Protein AF-Q9S0V0-F1 (afdb_monomer)

Organism: Shigella sonnei (NCBI:txid624)

Radius of gyration: 15.11 Å; Cα contacts (8 Å, |Δi|>4): 93; chains: 1; bounding box: 33×33×39 Å

Foldseek 3Di:
DQQLQVCLVVVVDDPVLVQLQVVQVLVVVLVVVCVVPVDCVSCVVVVVLLVVQLVCLVVVPPDPVSSVCRSVVVVVCSPVNNVSNVVNVCVVPVD

Structure (mmCIF, N/CA/C/O backbone):
data_AF-Q9S0V0-F1
#
_entry.id   AF-Q9S0V0-F1
#
loop_
_atom_site.group_PDB
_atom_site.id
_atom_site.type_symbol
_atom_site.label_atom_id
_atom_site.label_alt_id
_atom_site.label_comp_id
_atom_site.label_asym_id
_atom_site.label_entity_id
_atom_site.label_seq_id
_atom_site.pdbx_PDB_ins_code
_atom_site.Cartn_x
_atom_site.Cartn_y
_atom_site.Cartn_z
_atom_site.occupancy
_atom_site.B_iso_or_equiv
_atom_site.auth_seq_id
_atom_site.auth_comp_id
_atom_site.auth_asym_id
_atom_site.auth_atom_id
_atom_site.pdbx_PDB_model_num
ATOM 1 N N . PHE A 1 1 ? 9.717 -4.663 4.111 1.00 68.62 1 PHE A N 1
ATOM 2 C CA . PHE A 1 1 ? 10.553 -4.782 2.901 1.00 68.62 1 PHE A CA 1
ATOM 3 C C . PHE A 1 1 ? 11.261 -6.127 2.823 1.00 68.62 1 PHE A C 1
ATOM 5 O O . PHE A 1 1 ? 10.992 -6.854 1.876 1.00 68.62 1 PHE A O 1
ATOM 12 N N . LEU A 1 2 ? 12.110 -6.491 3.797 1.00 80.88 2 LEU A N 1
ATOM 13 C CA . LEU A 1 2 ? 12.858 -7.760 3.777 1.00 80.88 2 LEU A CA 1
ATOM 14 C C . LEU A 1 2 ? 11.948 -8.993 3.645 1.00 80.88 2 LEU A C 1
ATOM 16 O O . LEU A 1 2 ? 12.211 -9.839 2.800 1.00 80.88 2 LEU A O 1
ATOM 20 N N . ASP A 1 3 ? 10.838 -9.049 4.383 1.00 82.31 3 ASP A N 1
ATOM 21 C CA . ASP A 1 3 ? 9.935 -10.210 4.339 1.00 82.31 3 ASP A CA 1
ATOM 22 C C . ASP A 1 3 ? 9.318 -10.434 2.954 1.00 82.31 3 ASP A C 1
ATOM 24 O O . ASP A 1 3 ? 9.343 -11.547 2.435 1.00 82.31 3 ASP A O 1
ATOM 28 N N . GLY A 1 4 ? 8.802 -9.374 2.323 1.00 82.62 4 GLY A N 1
ATOM 29 C CA . GLY A 1 4 ? 8.248 -9.461 0.970 1.00 82.62 4 GLY A CA 1
ATOM 30 C C . GLY A 1 4 ? 9.303 -9.841 -0.064 1.00 82.62 4 GLY A C 1
ATOM 31 O O . GLY A 1 4 ? 9.048 -10.653 -0.949 1.00 82.62 4 GLY A O 1
ATOM 32 N N . PHE A 1 5 ? 10.520 -9.315 0.092 1.00 89.31 5 PHE A N 1
ATOM 33 C CA . PHE A 1 5 ? 11.642 -9.657 -0.775 1.00 89.31 5 PHE A CA 1
ATOM 34 C C . PHE A 1 5 ? 11.998 -11.148 -0.693 1.00 89.31 5 PHE A C 1
ATOM 36 O O . PHE A 1 5 ? 12.073 -11.835 -1.713 1.00 89.31 5 PHE A O 1
ATOM 43 N N . TRP A 1 6 ? 12.194 -11.669 0.518 1.00 86.81 6 TRP A N 1
ATOM 44 C CA . TRP A 1 6 ? 12.640 -13.048 0.709 1.00 86.81 6 TRP A CA 1
ATOM 45 C C . TRP A 1 6 ? 11.561 -14.082 0.399 1.00 86.81 6 TRP A C 1
ATOM 47 O O . TRP A 1 6 ? 11.903 -15.165 -0.067 1.00 86.81 6 TRP A O 1
ATOM 57 N N . VAL A 1 7 ? 10.278 -13.764 0.590 1.00 86.25 7 VAL A N 1
ATOM 58 C CA . VAL A 1 7 ? 9.185 -14.691 0.255 1.00 86.25 7 VAL A CA 1
ATOM 59 C C . VAL A 1 7 ? 9.078 -14.948 -1.250 1.00 86.25 7 VAL A C 1
ATOM 61 O O . VAL A 1 7 ? 8.909 -16.093 -1.669 1.00 86.25 7 VAL A O 1
ATOM 64 N N . VAL A 1 8 ? 9.243 -13.918 -2.082 1.00 83.69 8 VAL A N 1
ATOM 65 C CA . VAL A 1 8 ? 9.266 -14.098 -3.544 1.00 83.69 8 VAL A CA 1
ATOM 66 C C . VAL A 1 8 ? 10.532 -14.830 -3.996 1.00 83.69 8 VAL A C 1
ATOM 68 O O . VAL A 1 8 ? 10.473 -15.656 -4.910 1.00 83.69 8 VAL A O 1
ATOM 71 N N . MET A 1 9 ? 11.677 -14.562 -3.359 1.00 84.50 9 MET A N 1
ATOM 72 C CA . MET A 1 9 ? 12.940 -15.241 -3.675 1.00 84.50 9 MET A CA 1
ATOM 73 C C . MET A 1 9 ? 12.943 -16.719 -3.265 1.00 84.50 9 MET A C 1
ATOM 75 O O . MET A 1 9 ? 13.521 -17.536 -3.977 1.00 84.50 9 MET A O 1
ATOM 79 N N . SER A 1 10 ? 12.289 -17.074 -2.156 1.00 87.25 10 SER A N 1
ATOM 80 C CA . SER A 1 10 ? 12.191 -18.457 -1.671 1.00 87.25 10 SER A CA 1
ATOM 81 C C . SER A 1 10 ? 11.113 -19.284 -2.378 1.00 87.25 10 SER A C 1
ATOM 83 O O . SER A 1 10 ? 11.096 -20.503 -2.242 1.00 87.25 10 SER A O 1
ATOM 85 N N . GLY A 1 11 ? 10.215 -18.645 -3.136 1.00 81.06 11 GLY A N 1
ATOM 86 C CA . GLY A 1 11 ? 9.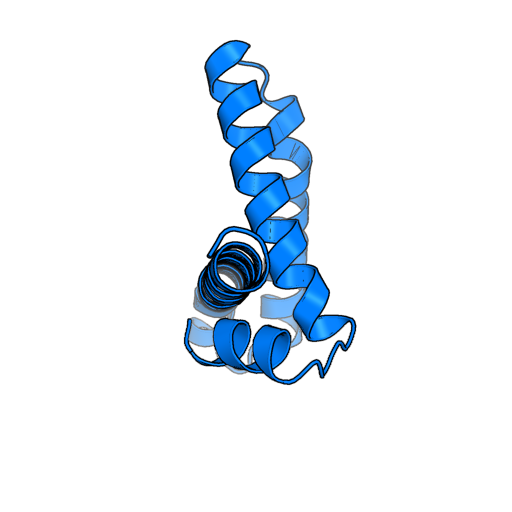110 -19.317 -3.825 1.00 81.06 11 GLY A CA 1
ATOM 87 C C . GLY A 1 11 ? 7.943 -19.718 -2.914 1.00 81.06 11 GLY A C 1
ATOM 88 O O . GLY A 1 11 ? 7.067 -20.469 -3.339 1.00 81.06 11 GLY A O 1
ATOM 89 N N . ALA A 1 12 ? 7.902 -19.225 -1.672 1.00 80.12 12 ALA A N 1
ATOM 90 C CA . ALA A 1 12 ? 6.856 -19.535 -0.698 1.00 80.12 12 ALA A CA 1
ATOM 91 C C . ALA A 1 12 ? 5.581 -18.698 -0.933 1.00 80.12 12 ALA A C 1
ATOM 93 O O . ALA A 1 12 ? 5.214 -17.834 -0.13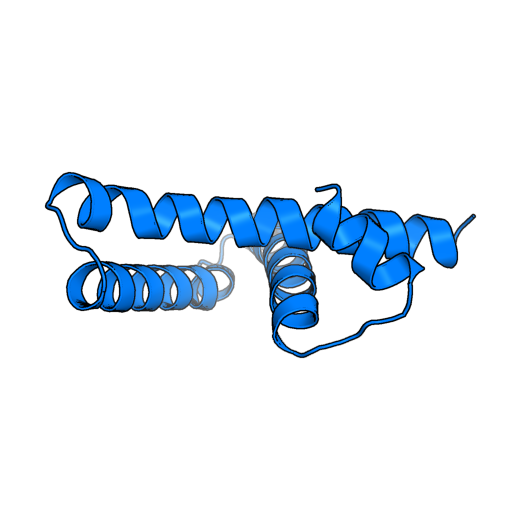2 1.00 80.12 12 ALA A O 1
ATOM 94 N N . TYR A 1 13 ? 4.895 -18.931 -2.051 1.00 76.31 13 TYR A N 1
ATOM 95 C CA . TYR A 1 13 ? 3.717 -18.154 -2.435 1.00 76.31 13 TYR A CA 1
ATOM 96 C C . TYR A 1 13 ? 2.459 -18.602 -1.679 1.00 76.31 13 TYR A C 1
ATOM 98 O O . TYR A 1 13 ? 1.816 -19.587 -2.029 1.00 76.31 13 TYR A O 1
ATOM 106 N N . TYR A 1 14 ? 2.065 -17.827 -0.668 1.00 84.12 14 TYR A N 1
ATOM 107 C CA . TYR A 1 14 ? 0.738 -17.911 -0.051 1.00 84.12 14 TYR A CA 1
ATOM 108 C C . TYR A 1 14 ? -0.083 -16.676 -0.413 1.00 84.12 14 TYR A C 1
ATOM 110 O O . TYR A 1 14 ? 0.472 -15.597 -0.624 1.00 84.12 14 TYR A O 1
ATOM 118 N N . PHE A 1 15 ? -1.412 -16.799 -0.402 1.00 81.75 15 PHE A N 1
ATOM 119 C CA . PHE A 1 15 ? -2.320 -15.697 -0.742 1.00 81.75 15 PHE A CA 1
ATOM 120 C C . PHE A 1 15 ? -2.017 -14.408 0.044 1.00 81.75 15 PHE A C 1
ATOM 122 O O . PHE A 1 15 ? -1.912 -13.331 -0.537 1.00 81.75 15 PHE A O 1
ATOM 129 N N . ARG A 1 16 ? -1.727 -14.528 1.347 1.00 84.44 16 ARG A N 1
ATOM 130 C CA . ARG A 1 16 ? -1.332 -13.407 2.225 1.00 84.44 16 ARG A CA 1
ATOM 131 C C . ARG A 1 16 ? -0.058 -12.660 1.794 1.00 84.44 16 ARG A C 1
ATOM 133 O O . ARG A 1 16 ? 0.170 -11.547 2.247 1.00 84.44 16 ARG A O 1
ATOM 140 N N . HIS A 1 17 ? 0.778 -13.269 0.957 1.00 82.44 17 HIS A N 1
ATOM 141 C CA . HIS A 1 17 ? 2.011 -12.677 0.428 1.00 82.44 17 HIS A CA 1
ATOM 142 C C . HIS A 1 17 ? 1.814 -12.086 -0.972 1.00 82.44 17 HIS A C 1
ATOM 144 O O . HIS A 1 17 ? 2.547 -11.190 -1.379 1.00 82.44 17 HIS A O 1
ATOM 150 N N . ILE A 1 18 ? 0.790 -12.555 -1.684 1.00 87.69 18 ILE A N 1
ATOM 151 C CA . ILE A 1 18 ? 0.422 -12.099 -3.024 1.00 87.69 18 ILE A CA 1
ATOM 152 C C . ILE A 1 18 ? -0.402 -10.805 -2.952 1.00 87.69 18 ILE A C 1
ATOM 154 O O . ILE A 1 18 ? -0.169 -9.882 -3.732 1.00 87.69 18 ILE A O 1
ATOM 158 N N . VAL A 1 19 ? -1.322 -10.703 -1.985 1.00 92.81 19 VAL A N 1
ATOM 159 C CA . VAL A 1 19 ? -2.191 -9.522 -1.817 1.00 92.81 19 VAL A CA 1
ATOM 160 C C . VAL A 1 19 ? -1.399 -8.208 -1.703 1.00 92.81 19 VAL A C 1
ATOM 162 O O . VAL A 1 19 ? -1.724 -7.279 -2.442 1.00 92.81 19 VAL A O 1
ATOM 165 N N . PRO A 1 20 ? -0.333 -8.090 -0.881 1.00 93.69 20 PRO A N 1
ATOM 166 C CA . PRO A 1 20 ? 0.438 -6.850 -0.801 1.00 93.69 20 PRO A CA 1
ATOM 167 C C . PRO A 1 20 ? 1.109 -6.444 -2.122 1.00 93.69 20 PRO A C 1
ATOM 169 O O . PRO A 1 20 ? 1.191 -5.256 -2.422 1.00 93.69 20 PRO A O 1
ATOM 172 N N . LEU A 1 21 ? 1.571 -7.409 -2.930 1.00 93.69 21 LEU A N 1
ATOM 173 C CA . LEU A 1 21 ? 2.161 -7.126 -4.244 1.00 93.69 21 LEU A CA 1
ATOM 174 C C . LEU A 1 21 ? 1.123 -6.503 -5.183 1.00 93.69 21 LEU A C 1
ATOM 176 O O . LEU A 1 21 ? 1.367 -5.437 -5.746 1.00 93.69 21 LEU A O 1
ATOM 180 N N . PHE A 1 22 ? -0.047 -7.135 -5.315 1.00 94.19 22 PHE A N 1
ATOM 181 C CA . PHE A 1 22 ? -1.130 -6.599 -6.143 1.00 94.19 22 PHE A CA 1
ATOM 182 C C . PHE A 1 22 ? -1.656 -5.266 -5.622 1.00 94.19 22 PHE A C 1
ATOM 184 O O . PHE A 1 22 ? -1.985 -4.402 -6.427 1.00 94.19 22 PHE A O 1
ATOM 191 N N . PHE A 1 23 ? -1.680 -5.065 -4.304 1.00 96.00 23 PHE A N 1
ATOM 192 C CA . PHE A 1 23 ? -2.030 -3.776 -3.719 1.00 96.00 23 PHE A CA 1
ATOM 193 C C . PHE A 1 23 ? -1.072 -2.665 -4.176 1.00 96.00 23 PHE A C 1
ATOM 195 O O . PHE A 1 23 ? -1.523 -1.607 -4.602 1.00 96.00 23 PHE A O 1
ATOM 202 N N . VAL A 1 24 ? 0.244 -2.905 -4.161 1.00 96.25 24 VAL A N 1
ATOM 203 C CA . VAL A 1 24 ? 1.229 -1.921 -4.647 1.00 96.25 24 VAL A CA 1
ATOM 204 C C . VAL A 1 24 ? 1.100 -1.679 -6.152 1.00 96.25 24 VAL A C 1
ATOM 206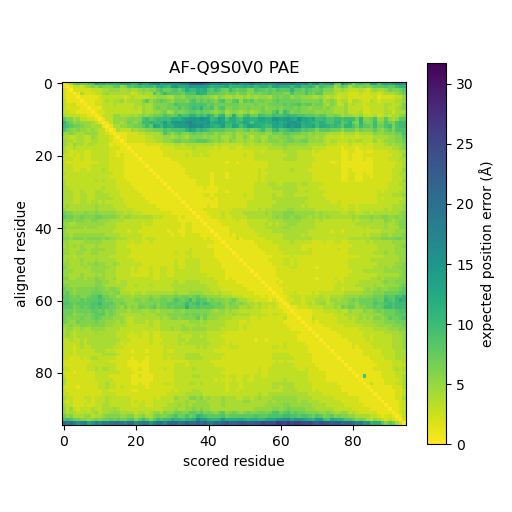 O O . VAL A 1 24 ? 1.126 -0.526 -6.577 1.00 96.25 24 VAL A O 1
ATOM 209 N N . LEU A 1 25 ? 0.906 -2.728 -6.957 1.00 95.94 25 LEU A N 1
ATOM 210 C CA . LEU A 1 25 ? 0.656 -2.577 -8.398 1.00 95.94 25 LEU A CA 1
ATOM 211 C C . LEU A 1 25 ? -0.617 -1.763 -8.672 1.00 95.94 25 LEU A C 1
ATOM 213 O O . LEU A 1 25 ? -0.601 -0.865 -9.513 1.00 95.94 25 LEU A O 1
ATOM 217 N N . TYR A 1 26 ? -1.690 -2.028 -7.922 1.00 96.62 26 TYR A N 1
ATOM 218 C CA . TYR A 1 26 ? -2.925 -1.249 -7.961 1.00 96.62 26 TYR A CA 1
ATOM 219 C C . TYR 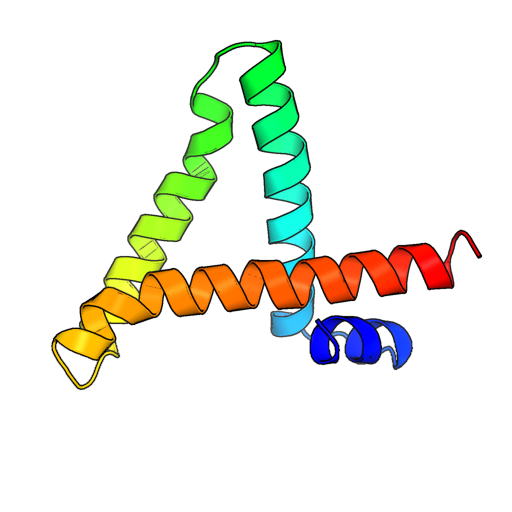A 1 26 ? -2.663 0.229 -7.655 1.00 96.62 26 TYR A C 1
ATOM 221 O O . TYR A 1 26 ? -3.142 1.079 -8.405 1.00 96.62 26 TYR A O 1
ATOM 229 N N . LEU A 1 27 ? -1.893 0.546 -6.604 1.00 96.88 27 LEU A N 1
ATOM 230 C CA . LEU A 1 27 ? -1.567 1.935 -6.269 1.00 96.88 27 LEU A CA 1
ATOM 231 C C . LEU A 1 27 ? -0.821 2.623 -7.412 1.00 96.88 27 LEU A C 1
ATOM 233 O O . LEU A 1 27 ? -1.209 3.722 -7.796 1.00 96.88 27 LEU A O 1
ATOM 237 N N . ILE A 1 28 ? 0.206 1.978 -7.978 1.00 97.12 28 ILE A N 1
ATOM 238 C CA . ILE A 1 28 ? 0.988 2.543 -9.088 1.00 97.12 28 ILE A CA 1
ATOM 239 C C . ILE A 1 28 ? 0.065 2.886 -10.262 1.00 97.12 28 ILE A C 1
ATOM 241 O O . ILE A 1 28 ? 0.014 4.039 -10.681 1.00 97.12 28 ILE A O 1
ATOM 245 N N . VAL A 1 29 ? -0.711 1.911 -10.746 1.00 97.19 29 VAL A N 1
ATOM 246 C CA . VAL A 1 29 ? -1.597 2.100 -11.907 1.00 97.19 29 VAL A CA 1
ATOM 247 C C . VAL A 1 29 ? -2.674 3.146 -11.619 1.00 97.19 29 VAL A C 1
ATOM 249 O O . VAL A 1 29 ? -2.908 4.035 -12.435 1.00 97.19 29 VAL A O 1
ATOM 252 N N . SER A 1 30 ? -3.309 3.074 -10.452 1.00 96.94 30 SER A N 1
ATOM 253 C CA . SER A 1 30 ? -4.430 3.953 -10.112 1.00 96.94 30 SER A CA 1
ATOM 254 C C . SER A 1 30 ? -3.998 5.396 -9.924 1.00 96.94 30 SER A C 1
ATOM 256 O O . SER A 1 30 ? -4.675 6.291 -10.421 1.00 96.94 30 SER A O 1
ATOM 258 N N . PHE A 1 31 ? -2.861 5.640 -9.264 1.00 97.50 31 PHE A N 1
ATOM 259 C CA . PHE A 1 31 ? -2.322 6.993 -9.160 1.00 97.50 31 PHE A CA 1
ATOM 260 C C . PHE A 1 31 ? -1.883 7.522 -10.524 1.00 97.50 31 PHE A C 1
ATOM 262 O O . PHE A 1 31 ? -2.195 8.667 -10.838 1.00 97.50 31 PHE A O 1
ATOM 269 N N . SER A 1 32 ? -1.235 6.710 -11.367 1.00 97.81 32 SER A N 1
ATOM 270 C CA . SER A 1 32 ? -0.889 7.127 -12.733 1.00 97.81 32 SER A CA 1
ATOM 271 C C . SER A 1 32 ? -2.121 7.539 -13.544 1.00 97.81 32 SER A C 1
ATOM 273 O O . SER A 1 32 ? -2.100 8.590 -14.182 1.00 97.81 32 SER A O 1
ATOM 275 N N . LEU A 1 33 ? -3.209 6.763 -13.487 1.00 97.81 33 LEU A N 1
ATOM 276 C CA . LEU A 1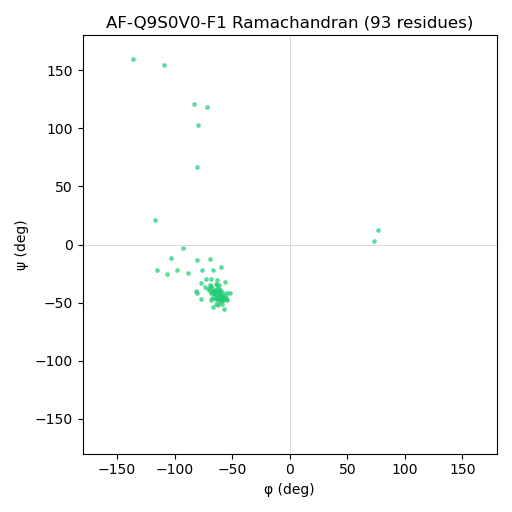 33 ? -4.459 7.084 -14.185 1.00 97.81 33 LEU A CA 1
ATOM 277 C C . LEU A 1 33 ? -5.174 8.297 -13.580 1.00 97.81 33 LEU A C 1
ATOM 279 O O . LEU A 1 33 ? -5.652 9.152 -14.327 1.00 97.81 33 LEU A O 1
ATOM 283 N N . PHE A 1 34 ? -5.196 8.417 -12.251 1.00 97.62 34 PHE A N 1
ATOM 284 C CA . PHE A 1 34 ? -5.732 9.589 -11.559 1.00 97.62 34 PHE A CA 1
ATOM 285 C C . PHE A 1 34 ? -5.001 10.868 -11.980 1.00 97.62 34 PHE A C 1
ATOM 287 O O . PHE A 1 34 ? -5.648 11.837 -12.358 1.00 97.62 34 PHE A O 1
ATOM 294 N N . PHE A 1 35 ? -3.665 10.874 -11.998 1.00 97.62 35 PHE A N 1
ATOM 295 C CA . PHE A 1 35 ? -2.905 12.051 -12.429 1.00 97.62 35 PHE 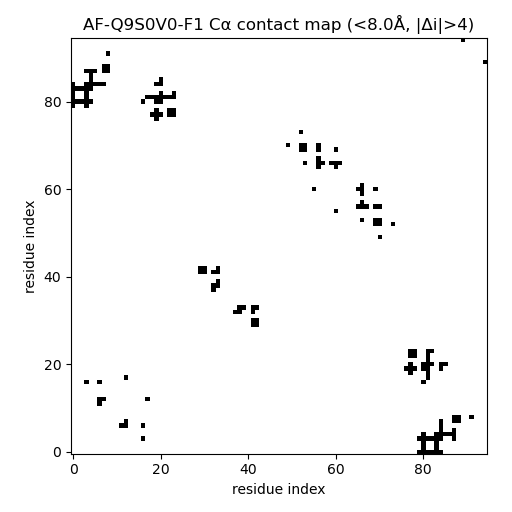A CA 1
ATOM 296 C C . PHE A 1 35 ? -3.047 12.347 -13.928 1.00 97.62 35 PHE A C 1
ATOM 298 O O . PHE A 1 35 ? -2.971 13.509 -14.317 1.00 97.62 35 PHE A O 1
ATOM 305 N N . ALA A 1 36 ? -3.270 11.330 -14.765 1.00 97.75 36 ALA A N 1
ATOM 306 C CA . ALA A 1 36 ? -3.455 11.512 -16.205 1.00 97.75 36 ALA A CA 1
ATOM 307 C C . ALA A 1 36 ? -4.849 12.041 -16.586 1.00 97.75 36 ALA A C 1
ATOM 309 O O . ALA A 1 36 ? -4.981 12.755 -17.576 1.00 97.75 36 ALA A O 1
ATOM 310 N N . THR A 1 37 ? -5.890 11.672 -15.835 1.00 97.81 37 THR A N 1
ATOM 311 C CA . THR A 1 37 ? -7.297 11.939 -16.201 1.00 97.81 37 THR A CA 1
ATOM 312 C C . THR A 1 37 ? -8.024 12.878 -15.242 1.00 97.81 37 THR A C 1
ATOM 314 O O . THR A 1 37 ? -9.032 13.469 -15.618 1.00 97.81 37 THR A O 1
ATOM 317 N N . GLY A 1 38 ? -7.548 13.004 -14.002 1.00 96.94 38 GLY A N 1
ATOM 318 C CA . GLY A 1 38 ? -8.238 13.694 -12.912 1.00 96.94 38 GLY A CA 1
ATOM 319 C C . GLY A 1 38 ? -9.447 12.942 -12.344 1.00 96.94 38 GLY A C 1
ATOM 320 O O . GLY A 1 38 ? -10.117 13.474 -11.461 1.00 96.94 38 GLY A O 1
ATOM 321 N N . ASP A 1 39 ? -9.751 11.728 -12.820 1.00 96.94 39 ASP A N 1
ATOM 322 C CA . ASP A 1 39 ? -10.943 10.990 -12.396 1.00 96.94 39 ASP A CA 1
ATOM 323 C C . ASP A 1 39 ? -10.706 10.236 -11.077 1.00 96.94 39 ASP A C 1
ATOM 325 O O . ASP A 1 39 ? -9.843 9.362 -10.956 1.00 96.94 39 ASP A O 1
ATOM 329 N N . TYR A 1 40 ? -11.515 10.553 -10.068 1.00 96.06 40 TYR A N 1
ATOM 330 C CA . TYR A 1 40 ? -11.452 9.936 -8.746 1.00 96.06 40 TYR A CA 1
ATOM 331 C C . TYR A 1 40 ? -11.891 8.466 -8.735 1.00 96.06 40 TYR A C 1
ATOM 333 O O . TYR A 1 40 ? -11.622 7.770 -7.750 1.00 96.06 40 TYR A O 1
ATOM 341 N N . ILE A 1 41 ? -12.517 7.955 -9.803 1.00 96.56 41 ILE A N 1
ATOM 342 C CA . ILE A 1 41 ? -12.947 6.553 -9.882 1.00 96.56 41 ILE A CA 1
ATOM 343 C C . ILE A 1 41 ? -11.788 5.571 -9.669 1.00 96.56 41 ILE A C 1
ATOM 345 O O . ILE A 1 41 ? -11.971 4.528 -9.036 1.00 96.56 41 ILE A O 1
ATOM 349 N N . TYR A 1 42 ? -10.574 5.935 -10.093 1.00 95.88 42 TYR A N 1
ATOM 350 C CA . TYR A 1 42 ? -9.374 5.111 -9.918 1.00 95.88 42 TYR A CA 1
ATOM 351 C C . TYR A 1 42 ? -8.964 4.958 -8.442 1.00 95.88 42 TYR A C 1
ATOM 353 O O . TYR A 1 42 ? -8.327 3.974 -8.065 1.00 95.88 42 TYR A O 1
ATOM 361 N N . LEU A 1 43 ? -9.395 5.874 -7.569 1.00 95.69 43 LEU A N 1
ATOM 362 C CA . LEU A 1 43 ? -9.134 5.834 -6.126 1.00 95.69 43 LEU A CA 1
ATOM 363 C C . LEU A 1 43 ? -10.245 5.126 -5.329 1.00 95.69 43 LEU A C 1
ATOM 365 O O . LEU A 1 43 ? -10.119 4.953 -4.116 1.00 95.69 43 LEU A O 1
ATOM 369 N N . SER A 1 44 ? -11.324 4.685 -5.985 1.00 94.69 44 SER A N 1
ATOM 370 C CA . SER A 1 44 ? -12.476 4.053 -5.321 1.00 94.69 44 SER A CA 1
ATOM 371 C C . SER A 1 44 ? -12.094 2.804 -4.521 1.00 94.69 44 SER A C 1
ATOM 373 O O . SER A 1 44 ? -12.536 2.626 -3.386 1.00 94.69 44 SER A O 1
ATOM 375 N N . PHE A 1 45 ? -11.220 1.954 -5.060 1.00 93.75 45 PHE A N 1
ATOM 376 C CA . PHE A 1 45 ? -10.774 0.753 -4.358 1.00 93.75 45 PHE A CA 1
ATOM 377 C C . PHE A 1 45 ? -9.913 1.086 -3.130 1.00 93.75 45 PHE A C 1
ATOM 379 O O . PHE A 1 45 ? -10.059 0.435 -2.098 1.00 93.75 45 PHE A O 1
ATOM 386 N N . LEU A 1 46 ? -9.087 2.139 -3.186 1.00 95.12 46 LEU A N 1
ATOM 387 C CA . LEU A 1 46 ? -8.343 2.633 -2.023 1.00 95.12 46 LEU A CA 1
ATOM 388 C C . LEU A 1 46 ? -9.287 3.095 -0.903 1.00 95.12 46 LEU A C 1
ATOM 390 O O . LEU A 1 46 ? -9.039 2.807 0.270 1.00 95.12 46 LEU A O 1
ATOM 394 N N . PHE A 1 47 ? -10.390 3.754 -1.262 1.00 94.88 47 PHE A N 1
ATOM 395 C CA . PHE A 1 47 ? -11.430 4.137 -0.309 1.00 94.88 47 PHE A CA 1
ATOM 396 C C . PHE A 1 47 ? -12.069 2.910 0.361 1.00 94.88 47 PHE A C 1
ATOM 398 O O . PHE A 1 47 ? -12.120 2.844 1.592 1.00 94.88 47 PHE A O 1
ATOM 405 N N . PHE A 1 48 ? -12.483 1.900 -0.414 1.00 95.62 48 PHE A N 1
ATOM 406 C CA . PHE A 1 48 ? -13.042 0.662 0.147 1.00 95.62 48 PHE A CA 1
ATOM 407 C C . PHE A 1 48 ? -12.033 -0.106 1.006 1.00 95.62 48 PHE A C 1
ATOM 409 O O . PHE A 1 48 ? -12.383 -0.581 2.087 1.00 95.62 48 PHE A O 1
ATOM 416 N N . TYR A 1 49 ? -10.776 -0.184 0.572 1.00 95.12 49 TYR A N 1
ATOM 417 C CA . TYR A 1 49 ? -9.688 -0.764 1.356 1.00 95.12 49 TYR A CA 1
ATOM 418 C C . TYR A 1 49 ? -9.553 -0.076 2.721 1.00 95.12 49 TYR A C 1
ATOM 420 O O . TYR A 1 49 ? -9.453 -0.747 3.755 1.00 95.12 49 TYR A O 1
ATOM 428 N N . PHE A 1 50 ? -9.582 1.258 2.745 1.00 94.69 50 PHE A N 1
ATOM 429 C CA . PHE A 1 50 ? -9.477 2.020 3.984 1.00 94.69 50 PHE A CA 1
ATOM 430 C C . PHE A 1 50 ? -10.699 1.810 4.887 1.00 94.69 50 PHE A C 1
ATOM 432 O O . PHE A 1 50 ? -10.536 1.586 6.087 1.00 94.69 50 PHE A O 1
ATOM 439 N N . LEU A 1 51 ? -11.908 1.781 4.317 1.00 95.88 51 LEU A N 1
ATOM 440 C CA . LEU A 1 51 ? -13.138 1.502 5.061 1.00 95.88 51 LEU A CA 1
ATOM 441 C C . LEU A 1 51 ? -13.091 0.119 5.725 1.00 95.88 51 LEU A C 1
ATOM 443 O O . LEU A 1 51 ? -13.345 -0.005 6.922 1.00 95.88 51 LEU A O 1
ATOM 447 N N . ILE A 1 52 ? -12.695 -0.910 4.975 1.00 95.38 52 ILE A N 1
ATOM 448 C C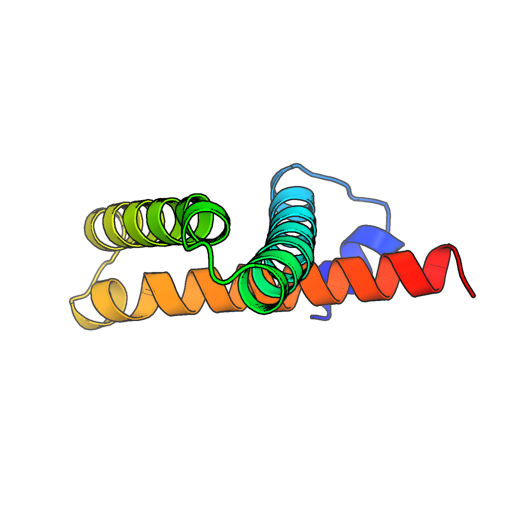A . ILE A 1 52 ? -12.519 -2.270 5.498 1.00 95.38 52 ILE A CA 1
ATOM 449 C C . ILE A 1 52 ? -11.464 -2.285 6.612 1.00 95.38 52 ILE A C 1
ATOM 451 O O . ILE A 1 52 ? -11.684 -2.887 7.664 1.00 95.38 52 ILE A O 1
ATOM 455 N N . SER A 1 53 ? -10.348 -1.579 6.422 1.00 94.75 53 SER A N 1
ATOM 456 C CA . SER A 1 53 ? -9.283 -1.479 7.428 1.00 94.75 53 SER A CA 1
ATOM 457 C C . SER A 1 53 ? -9.776 -0.832 8.725 1.00 94.75 53 SER A C 1
ATOM 459 O O . SER A 1 53 ? -9.421 -1.291 9.810 1.00 94.75 53 SER A O 1
ATOM 461 N N . ILE A 1 54 ? -10.632 0.191 8.636 1.00 95.62 54 ILE A N 1
ATOM 462 C CA . ILE A 1 54 ? -11.288 0.798 9.802 1.00 95.62 54 ILE A CA 1
ATOM 463 C C . ILE A 1 54 ? -12.213 -0.209 10.489 1.00 95.62 54 ILE A C 1
ATOM 465 O O . ILE A 1 54 ? -12.147 -0.353 11.709 1.00 95.62 54 ILE A O 1
ATOM 469 N N . LEU A 1 55 ? -13.053 -0.924 9.734 1.00 96.19 55 LEU A N 1
ATOM 470 C CA . LEU A 1 55 ? -13.984 -1.903 10.303 1.00 96.19 55 LEU A CA 1
ATOM 471 C C . LEU A 1 55 ? -13.246 -2.998 11.086 1.00 96.19 55 LEU A C 1
ATOM 473 O O . LEU A 1 55 ? -13.600 -3.279 12.233 1.00 96.19 55 LEU A O 1
ATOM 477 N N . PHE A 1 56 ? -12.181 -3.564 10.511 1.00 94.38 56 PHE A N 1
ATOM 478 C CA . PHE A 1 56 ? -11.336 -4.539 11.208 1.00 94.38 56 PHE A CA 1
ATOM 479 C C . PHE A 1 56 ? -10.622 -3.932 12.408 1.00 94.38 56 PHE A C 1
ATOM 481 O O . PHE A 1 56 ? -10.557 -4.551 13.467 1.00 94.38 56 PHE A O 1
ATOM 488 N N . SER A 1 57 ? -10.134 -2.704 12.269 1.00 95.31 57 SER A N 1
ATOM 489 C CA . SER A 1 57 ? -9.483 -1.999 13.362 1.00 95.31 57 SER A CA 1
ATOM 490 C C . SER A 1 57 ? -10.406 -1.820 14.569 1.00 95.31 57 SER A C 1
ATOM 492 O O . SER A 1 57 ? -10.003 -2.093 15.699 1.00 95.31 57 SER A O 1
ATOM 494 N N . ILE A 1 58 ? -11.662 -1.421 14.347 1.00 95.12 58 ILE A N 1
ATOM 495 C CA . ILE A 1 58 ? -12.662 -1.274 15.411 1.00 95.12 58 ILE A CA 1
ATOM 496 C C . ILE A 1 58 ? -12.968 -2.629 16.057 1.00 95.12 58 ILE A C 1
ATOM 498 O O . ILE A 1 58 ? -13.068 -2.701 17.285 1.00 95.12 58 ILE A O 1
ATOM 502 N N . ARG A 1 59 ? -13.101 -3.687 15.245 1.00 94.38 59 ARG A N 1
ATOM 503 C CA . ARG A 1 59 ? -13.450 -5.035 15.712 1.00 94.38 59 ARG A CA 1
ATOM 504 C C . ARG A 1 59 ? -12.337 -5.684 16.535 1.00 94.38 59 ARG A C 1
ATOM 506 O O . ARG A 1 59 ? -12.607 -6.219 17.606 1.00 94.38 59 ARG A O 1
ATOM 513 N N . ASP A 1 60 ? -11.105 -5.628 16.041 1.00 91.25 60 ASP A N 1
ATOM 514 C CA . ASP A 1 60 ? -9.983 -6.412 16.566 1.00 91.25 60 ASP A CA 1
ATOM 515 C C . ASP A 1 60 ? -9.025 -5.562 17.436 1.00 91.25 60 ASP A C 1
ATOM 517 O O . ASP A 1 60 ? -8.163 -6.087 18.150 1.00 91.25 60 ASP A O 1
ATOM 521 N N . GLY A 1 61 ? -9.174 -4.232 17.423 1.00 90.56 61 GLY A N 1
ATOM 522 C CA . GLY A 1 61 ? -8.360 -3.300 18.197 1.00 90.56 61 GLY A CA 1
ATOM 523 C C . GLY A 1 61 ? -8.656 -3.339 19.699 1.00 90.56 61 GLY A C 1
ATOM 524 O O . GLY A 1 61 ? -9.751 -2.991 20.152 1.00 90.56 61 GLY A O 1
ATOM 525 N N . ARG A 1 62 ? -7.631 -3.693 20.488 1.00 92.56 62 ARG A N 1
ATOM 526 C CA . ARG A 1 62 ? -7.707 -3.853 21.956 1.00 92.56 62 ARG A CA 1
ATOM 527 C C . ARG A 1 62 ? -7.739 -2.541 22.748 1.00 92.56 62 ARG A C 1
ATOM 529 O O . ARG A 1 62 ? -8.184 -2.537 23.888 1.00 92.56 62 ARG A O 1
ATOM 536 N N . SER A 1 63 ? -7.262 -1.439 22.173 1.00 94.81 63 SER A N 1
ATOM 537 C CA . SER A 1 63 ? -7.218 -0.115 22.812 1.00 94.81 63 SER A CA 1
ATOM 538 C C . SER A 1 63 ? -7.666 0.972 21.838 1.00 94.81 63 SER A C 1
ATOM 540 O O . SER A 1 63 ? -7.606 0.770 20.626 1.00 94.81 63 SER A O 1
ATOM 542 N N . PHE A 1 64 ? -8.083 2.137 22.348 1.00 92.62 64 PHE A N 1
ATOM 543 C CA . PHE A 1 64 ? -8.454 3.283 21.504 1.00 92.62 64 PHE A CA 1
ATOM 544 C C . PHE A 1 64 ? -7.322 3.668 20.542 1.00 92.62 64 PHE A C 1
ATOM 546 O O . PHE A 1 64 ? -7.539 3.774 19.340 1.00 92.62 64 PHE A O 1
ATOM 553 N N . ILE A 1 65 ? -6.095 3.767 21.063 1.00 93.38 65 ILE A N 1
ATOM 554 C CA . ILE A 1 65 ? -4.890 4.029 20.266 1.00 93.38 65 ILE A CA 1
ATOM 555 C C . ILE A 1 65 ? -4.729 2.947 19.191 1.00 93.38 65 ILE A C 1
ATOM 557 O O . ILE A 1 65 ? -4.563 3.269 18.019 1.00 93.38 65 ILE A O 1
ATOM 561 N N . GLY A 1 66 ? -4.861 1.666 19.552 1.00 91.62 66 GLY A N 1
ATOM 562 C CA . GLY A 1 66 ? -4.811 0.568 18.586 1.00 91.62 66 GLY A CA 1
ATOM 563 C C . GLY A 1 66 ? -5.835 0.738 17.464 1.00 91.62 66 GLY A C 1
ATOM 564 O O . GLY A 1 66 ? -5.472 0.652 16.297 1.00 91.62 66 GLY A O 1
ATOM 565 N N . ARG A 1 67 ? -7.084 1.077 17.797 1.00 93.31 67 ARG A N 1
ATOM 566 C CA . ARG A 1 67 ? -8.159 1.281 16.812 1.00 93.31 67 ARG A CA 1
ATOM 567 C C . ARG A 1 67 ? -7.892 2.444 15.848 1.00 93.31 67 ARG A C 1
ATOM 569 O O . ARG A 1 67 ? -8.334 2.413 14.701 1.00 93.31 67 ARG A O 1
ATOM 576 N N . VAL A 1 68 ? -7.169 3.466 16.292 1.00 94.12 68 VAL A N 1
ATOM 577 C CA . VAL A 1 68 ? -6.805 4.612 15.447 1.00 94.12 68 VAL A CA 1
ATOM 578 C C . VAL A 1 68 ? -5.608 4.286 14.552 1.00 94.12 68 VAL A C 1
ATOM 580 O O . VAL A 1 68 ? -5.614 4.635 13.376 1.00 94.12 68 VAL A O 1
ATOM 583 N N . PHE A 1 69 ? -4.593 3.595 15.077 1.00 94.44 69 PHE A N 1
ATOM 584 C CA . PHE A 1 69 ? -3.339 3.361 14.352 1.00 94.44 69 PHE A CA 1
ATOM 585 C C . PHE A 1 69 ? -3.334 2.097 13.484 1.00 94.44 69 PHE A C 1
ATOM 587 O O . PHE A 1 69 ? -2.596 2.046 12.501 1.00 94.44 69 PHE A O 1
ATOM 594 N N . LEU A 1 70 ? -4.153 1.088 13.793 1.00 93.50 70 LEU A N 1
ATOM 595 C CA . LEU A 1 70 ? -4.199 -0.175 13.047 1.00 93.50 70 LEU A CA 1
ATOM 596 C C . LEU A 1 70 ? -4.434 -0.011 11.533 1.00 93.50 70 LEU A C 1
ATOM 598 O O . LEU A 1 70 ? -3.724 -0.684 10.787 1.00 93.50 70 LEU A O 1
ATOM 602 N N . PRO A 1 71 ? -5.318 0.879 11.031 1.00 94.44 71 PRO A N 1
ATOM 603 C CA . PRO A 1 71 ? -5.477 1.080 9.590 1.00 94.44 71 PRO A CA 1
ATOM 604 C C . PRO A 1 71 ? -4.186 1.573 8.920 1.00 94.44 71 PRO A C 1
ATOM 606 O O . PRO A 1 71 ? -3.811 1.093 7.850 1.00 94.44 71 PRO A O 1
ATOM 609 N N . PHE A 1 72 ? -3.456 2.480 9.577 1.00 94.38 72 PHE A N 1
ATOM 610 C CA . PHE A 1 72 ? -2.179 3.003 9.080 1.00 94.38 72 PHE A CA 1
ATOM 611 C C . PHE A 1 72 ? -1.063 1.961 9.147 1.00 94.38 72 PHE A C 1
ATOM 613 O O . PHE A 1 72 ? -0.250 1.860 8.227 1.00 94.38 72 PHE A O 1
ATOM 620 N N . ILE A 1 73 ? -1.038 1.154 10.210 1.00 93.50 73 ILE A N 1
ATOM 621 C CA . ILE A 1 73 ? -0.110 0.028 10.342 1.00 93.50 73 ILE A CA 1
ATOM 622 C C . ILE A 1 73 ? -0.378 -0.988 9.225 1.00 93.50 73 ILE A C 1
ATOM 624 O O . ILE A 1 73 ? 0.555 -1.418 8.550 1.00 93.50 73 ILE A O 1
ATOM 628 N N . PHE A 1 74 ? -1.645 -1.325 8.973 1.00 92.69 74 PHE A N 1
ATOM 629 C CA . PHE A 1 74 ? -2.046 -2.267 7.930 1.00 92.69 74 PHE A CA 1
ATOM 630 C C . PHE A 1 74 ? -1.650 -1.780 6.530 1.00 92.69 74 PHE A C 1
ATOM 632 O O . PHE A 1 74 ? -1.049 -2.538 5.764 1.00 92.69 74 PHE A O 1
ATOM 639 N N . LEU A 1 75 ? -1.891 -0.500 6.229 1.00 94.62 75 LEU A N 1
ATOM 640 C CA . LEU A 1 75 ? -1.400 0.160 5.016 1.00 94.62 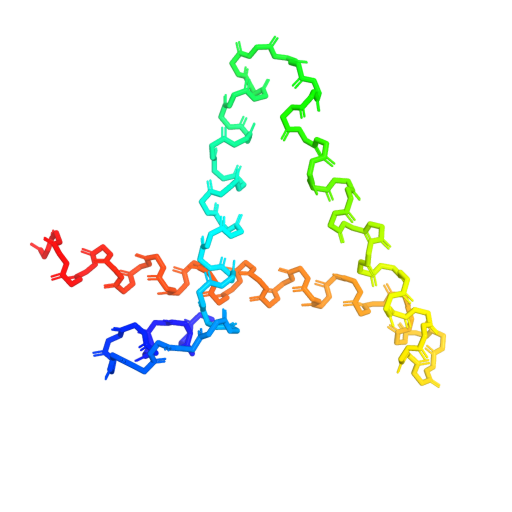75 LEU A CA 1
ATOM 641 C C . LEU A 1 75 ? 0.129 0.097 4.902 1.00 94.62 75 LEU A C 1
ATOM 643 O O . LEU A 1 75 ? 0.653 -0.303 3.863 1.00 94.62 75 LEU A O 1
ATOM 647 N N . SER A 1 76 ? 0.844 0.435 5.976 1.00 94.88 76 SER A N 1
ATOM 648 C CA . SER A 1 76 ? 2.311 0.400 6.003 1.00 94.88 76 SER A CA 1
ATOM 649 C C . SER A 1 76 ? 2.846 -1.005 5.731 1.00 94.88 76 SER A C 1
ATOM 651 O O . SER A 1 76 ? 3.808 -1.156 4.977 1.00 94.88 76 SER A O 1
ATOM 653 N N . TYR A 1 77 ? 2.203 -2.043 6.274 1.00 93.00 77 TYR A N 1
ATOM 654 C CA . TYR A 1 77 ? 2.553 -3.429 5.972 1.00 93.00 77 TYR A CA 1
ATOM 655 C C . TYR A 1 77 ? 2.304 -3.781 4.506 1.00 93.00 77 TYR A C 1
ATOM 657 O O . TYR A 1 77 ? 3.198 -4.348 3.883 1.00 93.00 77 TYR A O 1
ATOM 665 N N . HIS A 1 78 ? 1.155 -3.417 3.929 1.00 94.69 78 HIS A N 1
ATOM 666 C CA . HIS A 1 78 ? 0.864 -3.703 2.519 1.00 94.69 78 HIS A CA 1
ATOM 667 C C . HIS A 1 78 ? 1.875 -3.042 1.581 1.00 94.69 78 HIS A C 1
ATOM 669 O O . HIS A 1 78 ? 2.406 -3.702 0.689 1.00 94.69 78 HIS A O 1
ATOM 675 N N . ILE A 1 79 ? 2.210 -1.774 1.827 1.00 95.56 79 ILE A N 1
ATOM 676 C CA . ILE A 1 79 ? 3.209 -1.048 1.035 1.00 95.56 79 ILE A CA 1
ATOM 677 C C . ILE A 1 79 ? 4.600 -1.660 1.241 1.00 95.56 79 ILE A C 1
ATOM 679 O O . ILE A 1 79 ? 5.257 -2.052 0.281 1.00 95.56 79 ILE A O 1
ATOM 683 N N . SER A 1 80 ? 5.053 -1.799 2.489 1.00 95.00 80 SER A N 1
ATOM 684 C CA . SER A 1 80 ? 6.398 -2.301 2.809 1.00 95.00 80 SER A CA 1
ATOM 685 C C . SER A 1 80 ? 6.625 -3.732 2.311 1.00 95.00 80 SER A C 1
ATOM 687 O O . SER A 1 80 ? 7.719 -4.079 1.850 1.00 95.00 80 SER A O 1
ATOM 689 N N . TYR A 1 81 ? 5.604 -4.582 2.401 1.00 94.00 81 TYR A N 1
ATOM 690 C CA . TYR A 1 81 ? 5.656 -5.963 1.937 1.00 94.00 81 TYR A CA 1
ATOM 691 C C . TYR A 1 81 ? 5.532 -6.050 0.412 1.00 94.00 81 TYR A C 1
ATOM 693 O O . TYR A 1 81 ? 6.335 -6.727 -0.235 1.00 94.00 81 TYR A O 1
ATOM 701 N N . GLY A 1 82 ? 4.572 -5.334 -0.176 1.00 94.94 82 GLY A N 1
ATOM 702 C CA . GLY A 1 82 ? 4.347 -5.302 -1.619 1.00 94.94 82 GLY A CA 1
ATOM 703 C C . GLY A 1 82 ? 5.541 -4.748 -2.388 1.00 94.94 82 GLY A C 1
ATOM 704 O O . GLY A 1 82 ? 5.990 -5.375 -3.340 1.00 94.94 82 GLY A O 1
ATOM 705 N N . CYS A 1 83 ? 6.144 -3.653 -1.920 1.00 95.44 83 CYS A N 1
ATOM 706 C CA . CYS A 1 83 ? 7.354 -3.090 -2.521 1.00 95.44 83 CYS A CA 1
ATOM 707 C C . CYS A 1 83 ? 8.549 -4.049 -2.424 1.00 95.44 83 CYS A C 1
ATOM 709 O O . CYS A 1 83 ? 9.303 -4.188 -3.383 1.00 95.44 83 CYS A O 1
ATOM 711 N N . GLY A 1 84 ? 8.716 -4.754 -1.296 1.00 94.56 84 GLY A N 1
ATOM 712 C CA . GLY A 1 84 ? 9.738 -5.802 -1.178 1.00 94.56 84 GLY A CA 1
ATOM 713 C C . GLY A 1 84 ? 9.523 -6.944 -2.178 1.00 94.56 84 GLY A C 1
ATOM 714 O O . GLY A 1 84 ? 10.467 -7.411 -2.821 1.00 94.56 84 GLY A O 1
ATOM 715 N N . SER A 1 85 ? 8.265 -7.349 -2.356 1.00 94.00 85 SER A N 1
ATOM 716 C CA . SER A 1 85 ? 7.855 -8.377 -3.322 1.00 94.00 85 SER A CA 1
ATOM 717 C C . SER A 1 85 ? 8.067 -7.919 -4.772 1.00 94.00 85 SER A C 1
ATOM 719 O O . SER A 1 85 ? 8.523 -8.689 -5.612 1.00 94.00 85 SER A O 1
ATOM 721 N N . LEU A 1 86 ? 7.803 -6.646 -5.069 1.00 93.88 86 LEU A N 1
ATOM 722 C CA . LEU A 1 86 ? 8.039 -6.059 -6.386 1.00 93.88 86 LEU A CA 1
ATOM 723 C C . LEU A 1 86 ? 9.538 -5.985 -6.698 1.00 93.88 86 LEU A C 1
ATOM 725 O O . LEU A 1 86 ? 9.963 -6.395 -7.773 1.00 93.88 86 LEU A O 1
ATOM 729 N N . LEU A 1 87 ? 10.352 -5.527 -5.742 1.00 94.00 87 LEU A N 1
ATOM 730 C CA . LEU A 1 87 ? 11.806 -5.437 -5.899 1.00 94.00 87 LEU A CA 1
ATOM 731 C C . LEU A 1 87 ? 12.446 -6.806 -6.170 1.00 94.00 87 LEU A C 1
ATOM 733 O O . LEU A 1 87 ? 13.302 -6.936 -7.041 1.00 94.00 87 LEU A O 1
ATOM 737 N N . SER A 1 88 ? 12.039 -7.831 -5.422 1.00 91.56 88 SER A N 1
ATOM 738 C CA . SER A 1 88 ? 12.516 -9.205 -5.629 1.00 91.56 88 SER A CA 1
ATOM 739 C C . SER A 1 88 ? 12.060 -9.777 -6.968 1.00 91.56 88 SER A C 1
ATOM 741 O O . SER A 1 88 ? 12.864 -10.412 -7.648 1.00 91.56 88 SER A O 1
ATOM 743 N N . PHE A 1 89 ? 10.819 -9.512 -7.384 1.00 90.19 89 PHE A N 1
ATOM 744 C CA . PHE A 1 89 ? 10.334 -9.886 -8.711 1.00 90.19 89 PHE A CA 1
ATOM 745 C C . PHE A 1 89 ? 11.185 -9.239 -9.815 1.00 90.19 89 PHE A C 1
ATOM 747 O O . PHE A 1 89 ? 11.722 -9.945 -10.666 1.00 90.19 89 PHE A O 1
ATOM 754 N N . LEU A 1 90 ? 11.403 -7.921 -9.755 1.00 91.69 90 LEU A N 1
ATOM 755 C CA . LEU A 1 90 ? 12.251 -7.210 -10.717 1.00 91.69 90 LEU A CA 1
ATOM 756 C C . LEU A 1 90 ? 13.672 -7.786 -10.752 1.00 91.69 90 LEU A C 1
ATOM 758 O O . LEU A 1 90 ? 14.172 -8.117 -11.822 1.00 91.69 90 LEU A O 1
ATOM 762 N N . LYS A 1 91 ? 14.290 -8.011 -9.588 1.00 91.25 91 LYS A N 1
ATOM 763 C CA . LYS A 1 91 ? 15.637 -8.595 -9.494 1.00 91.25 91 LYS A CA 1
ATOM 764 C C . LYS A 1 91 ? 15.717 -10.025 -10.045 1.00 91.25 91 LYS A C 1
ATOM 766 O O . LYS A 1 91 ? 16.751 -10.416 -10.581 1.00 91.25 91 LYS A O 1
ATOM 771 N N . ARG A 1 92 ? 14.659 -10.824 -9.882 1.00 88.44 92 ARG A N 1
ATOM 772 C CA . ARG A 1 92 ? 14.617 -12.222 -10.336 1.00 88.44 92 ARG A CA 1
ATOM 773 C C . ARG A 1 92 ? 14.482 -12.339 -11.854 1.00 88.44 92 ARG A C 1
ATOM 775 O O . ARG A 1 92 ? 15.070 -13.255 -12.420 1.00 88.44 92 ARG A O 1
ATOM 782 N N . TYR A 1 93 ? 13.721 -11.446 -12.490 1.00 86.81 93 TYR A N 1
ATOM 783 C CA . TYR A 1 93 ? 13.366 -11.557 -13.912 1.00 86.81 93 TYR A CA 1
ATOM 784 C C . TYR A 1 93 ? 14.088 -10.567 -14.837 1.00 86.81 93 TYR A C 1
ATOM 786 O O . TYR A 1 93 ? 14.265 -10.880 -16.009 1.00 86.81 93 TYR A O 1
ATOM 794 N N . PHE A 1 94 ? 14.532 -9.413 -14.335 1.00 84.81 94 PHE A N 1
ATOM 795 C CA . PHE A 1 94 ? 15.140 -8.335 -15.134 1.00 84.81 94 PHE A CA 1
ATOM 796 C C . PHE A 1 94 ? 16.607 -8.053 -14.765 1.00 84.81 94 PHE A C 1
ATOM 798 O O . PHE A 1 94 ? 17.082 -6.955 -15.020 1.00 84.81 94 PHE A O 1
ATOM 805 N N . LYS A 1 95 ? 17.266 -9.037 -14.135 1.00 58.53 95 LYS A N 1
ATOM 806 C CA . LYS A 1 95 ? 18.629 -9.019 -13.575 1.00 58.53 95 LYS A CA 1
ATOM 807 C C . LYS A 1 95 ? 19.575 -7.952 -14.137 1.00 58.53 95 LYS A C 1
ATOM 809 O O . LYS A 1 95 ? 19.940 -8.065 -15.327 1.00 58.53 95 LYS A O 1
#

Secondary structure (DSSP, 8-state):
-HHHHHHHHHT---HHHHHHHHHHHHHHHHHHHHHHH--GGGGHHHHHHHHHHHHHHHHH-SSHHHHHHHHHHHHHHHHHHHHHHHHHHHHHH--

Mean predicted aligned error: 3.92 Å

pLDDT: mean 91.89, std 6.43, range [58.53, 97.81]

Solvent-accessible surface area (backbone atoms only — not comparable to full-atom values): 4957 Å² total; per-residue (Å²): 61,69,66,23,22,51,34,58,72,71,65,67,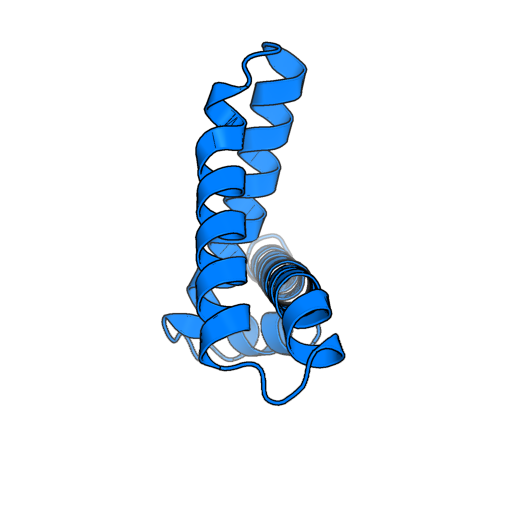84,44,71,87,66,49,52,22,32,52,50,41,53,48,50,53,54,24,51,54,49,24,74,72,68,71,48,66,74,53,50,48,62,60,51,53,51,50,52,52,33,44,54,50,15,61,72,72,36,90,42,73,67,42,32,67,44,40,38,58,52,52,50,50,49,33,48,36,29,5,50,15,28,47,52,33,48,48,54,73,76,70,105

Sequence (95 aa):
FLDGFWVVMSGAYYFRHIVPLFFVLYLIVSFSLFFATGDYIYLSFLFFYFLISILFSIRDGRSFIGRVFLPFIFLSYHISYGCGSLLSFLKRYFK